Protein AF-A0A0F8YA21-F1 (afdb_monomer_lite)

Structure (mmCIF, N/CA/C/O backbone):
data_AF-A0A0F8YA21-F1
#
_entry.id   AF-A0A0F8YA21-F1
#
loop_
_atom_site.group_PDB
_atom_site.id
_atom_site.type_symbol
_atom_site.label_atom_id
_atom_site.label_alt_id
_atom_site.label_comp_id
_atom_site.label_asym_id
_atom_site.label_entity_id
_atom_site.label_seq_id
_atom_site.pdbx_PDB_ins_code
_atom_site.Cartn_x
_atom_site.Cartn_y
_atom_site.Cartn_z
_atom_site.occupancy
_atom_site.B_iso_or_equiv
_atom_site.auth_seq_id
_atom_site.auth_comp_id
_atom_site.auth_asym_id
_atom_site.auth_atom_id
_atom_site.pdbx_PDB_model_num
ATOM 1 N N . MET A 1 1 ? -14.883 -6.934 58.563 1.00 47.31 1 MET A N 1
ATOM 2 C CA . MET A 1 1 ? -14.412 -6.330 57.293 1.00 47.31 1 MET A CA 1
ATOM 3 C C . MET A 1 1 ? -13.406 -7.282 56.648 1.00 47.31 1 MET A C 1
ATOM 5 O O . MET A 1 1 ? -12.327 -7.488 57.183 1.00 47.31 1 MET A O 1
ATOM 9 N N . ASN A 1 2 ? -13.820 -7.978 55.582 1.00 52.94 2 ASN A N 1
ATOM 10 C CA . ASN A 1 2 ? -13.190 -9.218 55.103 1.00 52.94 2 ASN A CA 1
ATOM 11 C C . ASN A 1 2 ? -11.929 -8.979 54.254 1.00 52.94 2 ASN A C 1
ATOM 13 O O . ASN A 1 2 ? -12.014 -8.897 53.029 1.00 52.94 2 ASN A O 1
ATOM 17 N N . SER A 1 3 ? -10.761 -8.985 54.904 1.00 58.91 3 SER A N 1
ATOM 18 C CA . SER A 1 3 ? -9.426 -8.995 54.271 1.00 58.91 3 SER A CA 1
ATOM 19 C C . SER A 1 3 ? -9.281 -10.080 53.181 1.00 58.91 3 SER A C 1
ATOM 21 O O . SER A 1 3 ? -8.665 -9.862 52.138 1.00 58.91 3 SER A O 1
ATOM 23 N N . SER A 1 4 ? -9.976 -11.213 53.343 1.00 69.31 4 SER A N 1
ATOM 24 C CA . SER A 1 4 ? -10.002 -12.317 52.370 1.00 69.31 4 SER A CA 1
ATOM 25 C C . SER A 1 4 ? -10.619 -11.944 51.009 1.00 69.31 4 SER A C 1
ATOM 27 O O . SER A 1 4 ? -10.079 -12.322 49.970 1.00 69.31 4 SER A O 1
ATOM 29 N N . LYS A 1 5 ? -11.689 -11.128 50.974 1.00 69.00 5 LYS A N 1
ATOM 30 C CA . LYS A 1 5 ? -12.313 -10.695 49.704 1.00 69.00 5 LYS A CA 1
ATOM 31 C C . LYS A 1 5 ? -11.398 -9.759 48.913 1.00 69.00 5 LYS A C 1
ATOM 33 O O . LYS A 1 5 ? -11.358 -9.828 47.688 1.00 69.00 5 LYS A O 1
ATOM 38 N N . LEU A 1 6 ? -10.639 -8.918 49.613 1.00 64.50 6 LEU A N 1
ATOM 39 C CA . LEU A 1 6 ? -9.715 -7.957 49.011 1.00 64.50 6 LEU A CA 1
ATOM 40 C C . LEU A 1 6 ? -8.462 -8.665 48.473 1.00 64.50 6 LEU A C 1
ATOM 42 O O . LEU A 1 6 ? -8.036 -8.406 47.349 1.00 64.50 6 LEU A O 1
ATOM 46 N N . ALA A 1 7 ? -7.950 -9.657 49.210 1.00 76.44 7 ALA A N 1
ATOM 47 C CA . ALA A 1 7 ? -6.874 -10.531 48.746 1.00 76.44 7 ALA A CA 1
ATOM 48 C C . ALA A 1 7 ? -7.285 -11.368 47.519 1.00 76.44 7 ALA A C 1
ATOM 50 O O . ALA A 1 7 ? -6.512 -11.490 46.567 1.00 76.44 7 ALA A O 1
ATOM 51 N N . GLN A 1 8 ? -8.515 -11.895 47.498 1.00 74.38 8 GLN A N 1
ATOM 52 C CA . GLN A 1 8 ? -9.064 -12.599 46.334 1.00 74.38 8 GLN A CA 1
ATOM 53 C C . GLN A 1 8 ? -9.258 -11.664 45.135 1.00 74.38 8 GLN A C 1
ATOM 55 O O . GLN A 1 8 ? -8.913 -12.036 44.017 1.00 74.38 8 GLN A O 1
ATOM 60 N N . HIS A 1 9 ? -9.722 -10.433 45.356 1.00 68.75 9 HIS A N 1
ATOM 61 C CA . HIS A 1 9 ? -9.864 -9.439 44.296 1.00 68.75 9 HIS A CA 1
ATOM 62 C C . HIS A 1 9 ? -8.508 -9.052 43.684 1.00 68.75 9 HIS A C 1
ATOM 64 O O . HIS A 1 9 ? -8.370 -9.050 42.465 1.00 68.75 9 HIS A O 1
ATOM 70 N N . ILE A 1 10 ? -7.470 -8.837 44.502 1.00 78.44 10 ILE A N 1
ATOM 71 C CA . ILE A 1 10 ? -6.104 -8.560 44.021 1.00 78.44 10 ILE A CA 1
ATOM 72 C C . ILE A 1 10 ? -5.516 -9.773 43.286 1.00 78.44 10 ILE A C 1
ATOM 74 O O . ILE A 1 10 ? -4.848 -9.612 42.263 1.00 78.44 10 ILE A O 1
ATOM 78 N N . LYS A 1 11 ? -5.776 -10.997 43.764 1.00 77.56 11 LYS A N 1
ATOM 79 C CA . LYS A 1 11 ? -5.353 -12.232 43.085 1.00 77.56 11 LYS A CA 1
ATOM 80 C C . LYS A 1 11 ? -6.038 -12.380 41.723 1.00 77.56 11 LYS A C 1
ATOM 82 O O . LYS A 1 11 ? -5.363 -12.718 40.755 1.00 77.56 11 LYS A O 1
ATOM 87 N N . ASN A 1 12 ? -7.326 -12.049 41.635 1.00 74.06 12 ASN A N 1
ATOM 88 C CA . ASN A 1 12 ? -8.085 -12.061 40.386 1.00 74.06 12 ASN A CA 1
ATOM 89 C C . ASN A 1 12 ? -7.607 -10.962 39.428 1.00 74.06 12 ASN A C 1
ATOM 91 O O . ASN A 1 12 ? -7.368 -11.254 38.265 1.00 74.06 12 ASN A O 1
ATOM 95 N N . LEU A 1 13 ? -7.347 -9.742 39.910 1.00 66.75 13 LEU A N 1
ATOM 96 C CA . LEU A 1 13 ? -6.773 -8.660 39.100 1.00 66.75 13 LEU A CA 1
ATOM 97 C C . LEU A 1 13 ? -5.387 -9.025 38.546 1.00 66.75 13 LEU A C 1
ATOM 99 O O . LEU A 1 13 ? -5.095 -8.732 37.390 1.00 66.75 13 LEU A O 1
ATOM 103 N N . ARG A 1 14 ? -4.550 -9.711 39.338 1.00 64.00 14 ARG A N 1
ATOM 104 C CA . ARG A 1 14 ? -3.229 -10.207 38.909 1.00 64.00 14 ARG A CA 1
ATOM 105 C C . ARG A 1 14 ? -3.307 -11.406 37.960 1.00 64.00 14 ARG A C 1
ATOM 107 O O . ARG A 1 14 ? -2.421 -11.565 37.126 1.00 64.00 14 ARG A O 1
ATOM 114 N N . ALA A 1 15 ? -4.330 -12.251 38.075 1.00 57.56 15 ALA A N 1
ATOM 115 C CA . ALA A 1 15 ? -4.580 -13.345 37.137 1.00 57.56 15 ALA A CA 1
ATOM 116 C C . ALA A 1 15 ? -5.105 -12.815 35.793 1.00 57.56 15 ALA A C 1
ATOM 118 O O . ALA A 1 15 ? -4.599 -13.203 34.740 1.00 57.56 15 ALA A O 1
ATOM 119 N N . THR A 1 16 ? -6.035 -11.858 35.821 1.00 54.50 16 THR A N 1
ATOM 120 C CA . THR A 1 16 ? -6.542 -11.172 34.626 1.00 54.50 16 THR A CA 1
ATOM 121 C C . THR A 1 16 ? -5.433 -10.400 33.912 1.00 54.50 16 THR A C 1
ATOM 123 O O . THR A 1 16 ? -5.321 -10.508 32.696 1.00 54.50 16 THR A O 1
ATOM 126 N N . SER A 1 17 ? -4.547 -9.703 34.637 1.00 53.94 17 SER A N 1
ATOM 127 C 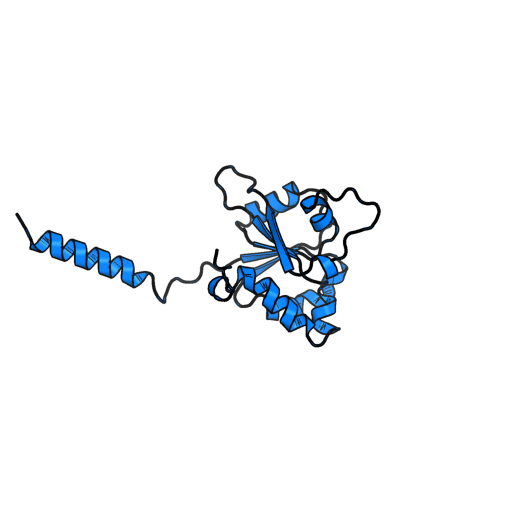CA . SER A 1 17 ? -3.430 -8.972 34.017 1.00 53.94 17 SER A CA 1
ATOM 128 C C . SER A 1 17 ? -2.280 -9.866 33.534 1.00 53.94 17 SER A C 1
ATOM 130 O O . SER A 1 17 ? -1.570 -9.487 32.605 1.00 53.94 17 SER A O 1
ATOM 132 N N . ARG A 1 18 ? -2.105 -11.073 34.097 1.00 45.06 18 ARG A N 1
ATOM 133 C CA . ARG A 1 18 ? -1.116 -12.062 33.615 1.00 45.06 18 ARG A CA 1
ATOM 134 C C . ARG A 1 18 ? -1.591 -12.878 32.412 1.00 45.06 18 ARG A C 1
ATOM 136 O O . ARG A 1 18 ? -0.753 -13.322 31.628 1.00 45.06 18 ARG A O 1
ATOM 143 N N . THR A 1 19 ? -2.901 -13.032 32.225 1.00 40.91 19 THR A N 1
ATOM 144 C CA . THR A 1 19 ? -3.470 -13.761 31.073 1.00 40.91 19 THR A CA 1
ATOM 145 C C . THR A 1 19 ? -3.350 -12.967 29.762 1.00 40.91 19 THR A C 1
ATOM 147 O O . THR A 1 19 ? -3.416 -13.543 28.680 1.00 40.91 19 THR A O 1
ATOM 150 N N . THR A 1 20 ? -3.040 -11.668 29.822 1.00 45.41 20 THR A N 1
ATOM 151 C CA . THR A 1 20 ? -2.762 -10.816 28.645 1.00 45.41 20 THR A CA 1
ATOM 152 C C . THR A 1 20 ? -1.355 -11.020 28.061 1.00 45.41 20 THR A C 1
ATOM 154 O O . THR A 1 20 ? -0.869 -10.206 27.281 1.00 45.41 20 THR A O 1
ATOM 157 N N . SER A 1 21 ? -0.660 -12.102 28.419 1.00 48.84 21 SER A N 1
ATOM 158 C CA . SER A 1 21 ? 0.652 -12.427 27.863 1.00 48.84 21 SER A CA 1
ATOM 159 C C . SER A 1 21 ? 0.681 -13.871 27.356 1.00 48.84 21 SER A C 1
ATOM 161 O O . SER A 1 21 ? 0.383 -14.803 28.093 1.00 48.84 21 SER A O 1
ATOM 163 N N . ARG A 1 22 ? 1.061 -14.024 26.077 1.00 40.28 22 ARG A N 1
ATOM 164 C CA . ARG A 1 22 ? 1.392 -15.264 25.331 1.00 40.28 22 ARG A CA 1
ATOM 165 C C . ARG A 1 22 ? 0.321 -16.053 24.569 1.00 40.28 22 ARG A C 1
ATOM 167 O O . ARG A 1 22 ? 0.707 -17.005 23.900 1.00 40.28 22 ARG A O 1
ATOM 174 N N . GLY A 1 23 ? -0.949 -15.657 24.539 1.00 36.66 23 GLY A N 1
ATOM 175 C CA . GLY A 1 23 ? -1.961 -16.498 23.873 1.00 36.66 23 GLY A CA 1
ATOM 176 C C . GLY A 1 23 ? -3.152 -15.791 23.250 1.00 36.66 23 GLY A C 1
ATOM 177 O O . GLY A 1 23 ? -4.158 -16.444 22.995 1.00 36.66 23 GLY A O 1
ATOM 178 N N . GLN A 1 24 ? -3.085 -14.484 22.997 1.00 43.69 24 GLN A N 1
ATOM 179 C CA . GLN A 1 24 ? -4.125 -13.849 22.196 1.00 43.69 24 GLN A CA 1
ATOM 180 C C . GLN A 1 24 ? -3.943 -14.368 20.770 1.00 43.69 24 GLN A C 1
ATOM 182 O O . GLN A 1 24 ? -2.973 -14.000 20.106 1.00 43.69 24 GLN A O 1
ATOM 187 N N . LEU A 1 25 ? -4.818 -15.290 20.344 1.00 42.75 25 LEU A N 1
ATOM 188 C CA . LEU A 1 25 ? -5.089 -15.584 18.937 1.00 42.75 25 LEU A CA 1
ATOM 189 C C . LEU A 1 25 ? -5.041 -14.240 18.219 1.00 42.75 25 LEU A C 1
ATOM 191 O O . LEU A 1 25 ? -5.940 -13.422 18.419 1.00 42.75 25 LEU A O 1
ATOM 195 N N . ARG A 1 26 ? -3.929 -13.955 17.524 1.00 47.25 26 ARG A N 1
ATOM 196 C CA . ARG A 1 26 ? -3.732 -12.666 16.866 1.00 47.25 26 ARG A CA 1
ATOM 197 C C . ARG A 1 26 ? -4.946 -12.518 15.971 1.00 47.25 26 ARG A C 1
ATOM 199 O O . ARG A 1 26 ? -5.095 -13.328 15.057 1.00 47.25 26 ARG A O 1
ATOM 206 N N . ALA A 1 27 ? -5.838 -11.573 16.283 1.00 52.09 27 ALA A N 1
ATOM 207 C CA . ALA A 1 27 ? -6.895 -11.187 15.362 1.00 52.09 27 ALA A CA 1
ATOM 208 C C . ALA A 1 27 ? -6.191 -11.044 14.022 1.00 52.09 27 ALA A C 1
ATOM 210 O O . ALA A 1 27 ? -5.202 -10.319 13.984 1.00 52.09 27 ALA A O 1
ATOM 211 N N . VAL A 1 28 ? -6.561 -11.860 13.029 1.00 56.81 28 VAL A N 1
ATOM 212 C CA . VAL A 1 28 ? -5.776 -12.029 11.802 1.00 56.81 28 VAL A CA 1
ATOM 213 C C . VAL A 1 28 ? -5.512 -10.643 11.241 1.00 56.81 28 VAL A C 1
ATOM 215 O O . VAL A 1 28 ? -6.414 -10.003 10.694 1.00 56.81 28 VAL A O 1
ATOM 218 N N . GLU A 1 29 ? -4.301 -10.141 11.484 1.00 80.69 29 GLU A N 1
ATOM 219 C CA . GLU A 1 29 ? -4.045 -8.729 11.289 1.00 80.69 29 GLU A CA 1
ATOM 220 C C . GLU A 1 29 ? -4.051 -8.521 9.785 1.00 80.69 29 GLU A C 1
ATOM 222 O O . GLU A 1 29 ? -3.278 -9.124 9.040 1.00 80.69 29 GLU A O 1
ATOM 227 N N . SER A 1 30 ? -5.044 -7.775 9.326 1.00 90.38 30 SER A N 1
ATOM 228 C CA . SER A 1 30 ? -5.316 -7.622 7.909 1.00 90.38 30 SER A CA 1
ATOM 229 C C . SER A 1 30 ? -4.715 -6.306 7.449 1.00 90.38 30 SER A C 1
ATOM 231 O O . SER A 1 30 ? -4.846 -5.286 8.124 1.00 90.38 30 SER A O 1
ATOM 233 N N . LEU A 1 31 ? -4.044 -6.330 6.303 1.00 93.12 31 LEU A N 1
ATOM 234 C CA . LEU A 1 31 ? -3.519 -5.137 5.650 1.00 93.12 31 LEU A CA 1
ATOM 235 C C . LEU A 1 31 ? -4.063 -5.044 4.232 1.00 93.12 31 LEU A C 1
ATOM 237 O O . LEU A 1 31 ? -4.372 -6.050 3.592 1.00 93.12 31 LEU A O 1
ATOM 241 N N . LEU A 1 32 ? -4.173 -3.823 3.732 1.00 94.94 32 LEU A N 1
ATOM 242 C CA . LEU A 1 32 ? -4.505 -3.551 2.345 1.00 94.94 32 LEU A CA 1
ATOM 243 C C . LEU A 1 32 ? -3.214 -3.196 1.614 1.00 94.94 32 LEU A C 1
ATOM 245 O O . LEU A 1 32 ? -2.503 -2.286 2.020 1.00 94.94 32 LEU A O 1
ATOM 249 N N . PHE A 1 33 ? -2.911 -3.904 0.535 1.00 96.19 33 PHE A N 1
ATOM 250 C CA . PHE A 1 33 ? -1.928 -3.466 -0.440 1.00 96.19 33 PHE A CA 1
ATOM 251 C C . PHE A 1 33 ? -2.656 -2.792 -1.598 1.00 96.19 33 PHE A C 1
ATOM 253 O O . PHE A 1 33 ? -3.496 -3.416 -2.257 1.00 96.19 33 PHE A O 1
ATOM 260 N N . TRP A 1 34 ? -2.327 -1.526 -1.840 1.00 95.94 34 TRP A N 1
ATOM 261 C CA . TRP A 1 34 ? -2.841 -0.771 -2.969 1.00 95.94 34 TRP A CA 1
ATOM 262 C C . TRP A 1 34 ? -1.734 -0.462 -3.966 1.00 95.94 34 TRP A C 1
ATOM 264 O O . TRP A 1 34 ? -0.911 0.432 -3.768 1.00 95.94 34 TRP A O 1
ATOM 274 N N . GLY A 1 35 ? -1.741 -1.216 -5.057 1.00 94.31 35 GLY A N 1
ATOM 275 C CA . GLY A 1 35 ? -0.745 -1.115 -6.106 1.00 94.31 35 GLY A CA 1
ATOM 276 C C . GLY A 1 35 ? -1.283 -0.553 -7.410 1.00 94.31 35 GLY A C 1
ATOM 277 O O . GLY A 1 35 ? -2.421 -0.094 -7.518 1.00 94.31 35 GLY A O 1
ATOM 278 N N . THR A 1 36 ? -0.427 -0.625 -8.417 1.00 93.25 36 THR A N 1
ATOM 279 C CA . THR A 1 36 ? -0.742 -0.333 -9.813 1.00 93.25 36 THR A CA 1
ATOM 280 C C . THR A 1 36 ? -0.844 -1.631 -10.614 1.00 93.25 36 THR A C 1
ATOM 282 O O . THR A 1 36 ? -0.442 -2.699 -10.152 1.00 93.25 36 THR A O 1
ATOM 285 N N . ALA A 1 37 ? -1.328 -1.563 -11.856 1.00 92.69 37 ALA A N 1
ATOM 286 C CA . ALA A 1 37 ? -1.362 -2.731 -12.739 1.00 92.69 37 ALA A CA 1
ATOM 287 C C . ALA A 1 37 ? 0.030 -3.367 -12.959 1.00 92.69 37 ALA A C 1
ATOM 289 O O . ALA A 1 37 ? 0.122 -4.582 -13.133 1.00 92.69 37 ALA A O 1
ATOM 290 N N . ALA A 1 38 ? 1.106 -2.574 -12.886 1.00 91.81 38 ALA A N 1
ATOM 291 C CA . ALA A 1 38 ? 2.483 -3.052 -13.024 1.00 91.81 38 ALA A CA 1
ATOM 292 C C . ALA A 1 38 ? 2.913 -3.990 -11.881 1.00 91.81 38 ALA A C 1
ATOM 294 O O . ALA A 1 38 ? 3.775 -4.845 -12.068 1.00 91.81 38 ALA A O 1
ATOM 295 N N . ASP A 1 39 ? 2.280 -3.884 -10.710 1.00 93.00 39 ASP A N 1
ATOM 296 C CA . ASP A 1 39 ? 2.614 -4.694 -9.538 1.00 93.00 39 ASP A CA 1
ATOM 297 C C . ASP A 1 39 ? 2.054 -6.125 -9.625 1.00 93.00 39 ASP A C 1
ATOM 299 O O . ASP A 1 39 ? 2.489 -6.999 -8.875 1.00 93.00 39 ASP A O 1
ATOM 303 N N . LYS A 1 40 ? 1.130 -6.396 -10.562 1.00 93.06 40 LYS A N 1
ATOM 304 C CA . LYS A 1 40 ? 0.385 -7.663 -10.675 1.00 93.06 40 LYS A CA 1
ATOM 305 C C . LYS A 1 40 ? 1.289 -8.898 -10.710 1.00 93.06 40 LYS A C 1
ATOM 307 O O . LYS A 1 40 ? 1.025 -9.864 -9.999 1.00 93.06 40 LYS A O 1
ATOM 312 N N . ASN A 1 41 ? 2.364 -8.852 -11.495 1.00 94.19 41 ASN A N 1
ATOM 313 C CA . ASN A 1 41 ? 3.284 -9.983 -11.666 1.00 94.19 41 ASN A CA 1
ATOM 314 C C . ASN A 1 41 ? 4.178 -10.220 -10.437 1.00 94.19 41 ASN A C 1
ATOM 316 O O . ASN A 1 41 ? 4.745 -11.298 -10.283 1.00 94.19 41 ASN A O 1
ATOM 320 N N . TYR A 1 42 ? 4.288 -9.233 -9.545 1.00 94.81 42 TYR A N 1
ATOM 321 C CA . TYR A 1 42 ? 5.199 -9.260 -8.401 1.00 94.81 42 TYR A CA 1
ATOM 322 C C . TYR A 1 42 ? 4.486 -9.486 -7.057 1.00 94.81 42 TYR A C 1
ATOM 324 O O . TYR A 1 42 ? 5.135 -9.657 -6.023 1.00 94.81 42 TYR A O 1
ATOM 332 N N . LEU A 1 43 ? 3.151 -9.550 -7.059 1.00 92.88 43 LEU A N 1
ATOM 333 C CA . LEU A 1 43 ? 2.330 -9.828 -5.877 1.00 92.88 43 LEU A CA 1
ATOM 334 C C . LEU A 1 43 ? 2.733 -11.093 -5.094 1.00 92.88 43 LEU A C 1
ATOM 336 O O . LEU A 1 43 ? 2.717 -11.034 -3.862 1.00 92.88 43 LEU A O 1
ATOM 340 N N . PRO A 1 44 ? 3.135 -12.219 -5.726 1.00 92.75 44 PRO A N 1
ATOM 341 C CA . PRO A 1 44 ? 3.557 -13.405 -4.977 1.00 92.75 44 PRO A CA 1
ATOM 342 C C . PRO A 1 44 ? 4.753 -13.145 -4.048 1.00 92.75 44 PRO A C 1
ATOM 344 O O . PRO A 1 44 ? 4.825 -13.714 -2.958 1.00 92.75 44 PRO A O 1
ATOM 347 N N . TYR A 1 45 ? 5.660 -12.241 -4.432 1.00 92.12 45 TYR A N 1
ATOM 348 C CA . TYR A 1 45 ? 6.854 -11.903 -3.650 1.00 92.12 45 TYR A CA 1
ATOM 349 C C . TYR A 1 45 ? 6.535 -11.020 -2.437 1.00 92.12 45 TYR A C 1
ATOM 351 O O . TYR A 1 45 ? 7.248 -11.068 -1.431 1.00 92.12 45 TYR A O 1
ATOM 359 N N . LEU A 1 46 ? 5.427 -10.270 -2.483 1.00 91.81 46 LEU A N 1
ATOM 360 C CA . LEU A 1 46 ? 4.969 -9.442 -1.367 1.00 91.81 46 LEU A CA 1
ATOM 361 C C . LEU A 1 46 ? 4.622 -10.289 -0.135 1.00 91.81 46 LEU A C 1
ATOM 363 O O . LEU A 1 46 ? 4.870 -9.853 0.990 1.00 91.81 46 LEU A O 1
ATOM 367 N N . LYS A 1 47 ? 4.123 -11.521 -0.327 1.00 89.19 47 LYS A N 1
ATOM 368 C CA . LYS A 1 47 ? 3.772 -12.443 0.770 1.00 89.19 47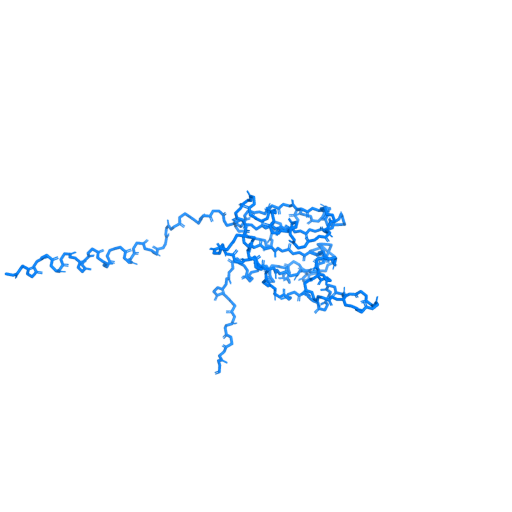 LYS A CA 1
ATOM 369 C C . LYS A 1 47 ? 4.941 -12.665 1.733 1.00 89.19 47 LYS A C 1
ATOM 371 O O . LYS A 1 47 ? 4.748 -12.727 2.941 1.00 89.19 47 LYS A O 1
ATOM 376 N N . GLY A 1 48 ? 6.163 -12.726 1.205 1.00 87.94 48 GLY A N 1
ATOM 377 C CA . GLY A 1 48 ? 7.373 -12.898 2.005 1.00 87.94 48 GLY A CA 1
ATOM 378 C C . GLY A 1 48 ? 7.770 -11.679 2.844 1.00 87.94 48 GLY A C 1
ATOM 379 O O . GLY A 1 48 ? 8.656 -11.819 3.680 1.00 87.94 48 GLY A O 1
ATOM 380 N N . CYS A 1 49 ? 7.156 -10.514 2.615 1.00 90.56 49 CYS A N 1
ATOM 381 C CA . CYS A 1 49 ? 7.475 -9.253 3.293 1.00 90.56 49 CYS A CA 1
ATOM 382 C C . CYS A 1 49 ? 6.449 -8.881 4.378 1.00 90.56 49 CYS A C 1
ATOM 384 O O . CYS A 1 49 ? 6.779 -8.154 5.307 1.00 90.56 49 CYS A O 1
ATOM 386 N N . VAL A 1 50 ? 5.211 -9.372 4.265 1.00 88.94 50 VAL A N 1
ATOM 387 C CA . VAL A 1 50 ? 4.080 -9.033 5.156 1.00 88.94 50 VAL A CA 1
ATOM 388 C C . VAL A 1 50 ? 3.961 -9.941 6.389 1.00 88.94 50 VAL A C 1
ATOM 390 O O . VAL A 1 50 ? 3.129 -9.708 7.264 1.00 88.94 50 VAL A O 1
ATOM 393 N N . GLY A 1 51 ? 4.791 -10.982 6.491 1.00 84.69 51 GLY A N 1
ATOM 394 C CA . GLY A 1 51 ? 4.812 -11.882 7.645 1.00 84.69 51 GLY A CA 1
ATOM 395 C C . GLY A 1 51 ? 3.504 -12.664 7.814 1.00 84.69 51 GLY A C 1
ATOM 396 O O . GLY A 1 51 ? 3.058 -13.340 6.892 1.00 84.69 51 GLY A O 1
ATOM 397 N N . SER A 1 52 ? 2.906 -12.591 9.008 1.00 85.62 52 SER A N 1
ATOM 398 C CA . SER A 1 52 ? 1.664 -13.301 9.361 1.00 85.62 52 SER A CA 1
ATOM 399 C C . SER A 1 52 ? 0.378 -12.543 9.007 1.00 85.62 52 SER A C 1
ATOM 401 O O . SER A 1 52 ? -0.704 -12.987 9.385 1.00 85.62 52 SER A O 1
ATOM 403 N N . TYR A 1 53 ? 0.482 -11.383 8.354 1.00 89.38 53 TYR A N 1
ATOM 404 C CA . TYR A 1 53 ? -0.671 -10.542 8.044 1.00 89.38 53 TYR A CA 1
ATOM 405 C C . TYR A 1 53 ? -1.430 -11.064 6.823 1.00 89.38 53 TYR A C 1
ATOM 407 O O . TYR A 1 53 ? -0.831 -11.520 5.846 1.00 89.38 53 TYR A O 1
ATOM 415 N N . THR A 1 54 ? -2.758 -10.950 6.850 1.00 90.38 54 THR A N 1
ATOM 416 C CA . THR A 1 54 ? -3.583 -11.230 5.668 1.00 90.38 54 THR A CA 1
ATOM 417 C C . THR A 1 54 ? -3.608 -10.011 4.759 1.00 90.38 54 THR A C 1
ATOM 419 O O . THR A 1 54 ? -4.099 -8.948 5.132 1.00 90.38 54 THR A O 1
ATOM 422 N N . THR A 1 55 ? -3.090 -10.169 3.544 1.00 92.44 55 THR A N 1
ATOM 423 C CA . THR A 1 55 ? -3.019 -9.088 2.557 1.00 92.44 55 THR A CA 1
ATOM 424 C C . THR A 1 55 ? -4.246 -9.089 1.655 1.00 92.44 55 THR A C 1
ATOM 426 O O . THR A 1 55 ? -4.468 -10.014 0.874 1.00 92.44 55 THR A O 1
ATOM 429 N N . HIS A 1 56 ? -5.017 -8.009 1.705 1.00 93.94 56 HIS A N 1
ATOM 430 C CA . HIS A 1 56 ? -6.028 -7.690 0.708 1.00 93.94 56 HIS A CA 1
ATOM 431 C C . HIS A 1 56 ? -5.408 -6.878 -0.421 1.00 93.94 56 HIS A C 1
ATOM 433 O O . HIS A 1 56 ? -4.576 -6.012 -0.178 1.00 93.94 56 HIS A O 1
ATOM 439 N N . LEU A 1 57 ? -5.820 -7.146 -1.656 1.00 94.38 57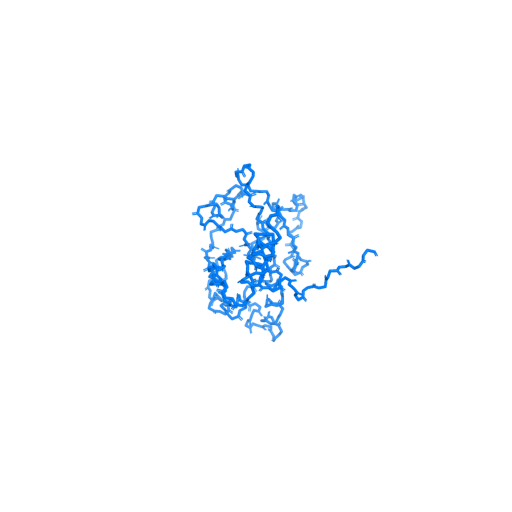 LEU A N 1
ATOM 440 C CA . LEU A 1 57 ? -5.228 -6.540 -2.843 1.00 94.38 57 LEU A CA 1
ATOM 441 C C . LEU A 1 57 ? -6.205 -5.571 -3.508 1.00 94.38 57 LEU A C 1
ATOM 443 O O . LEU A 1 57 ? -7.389 -5.877 -3.675 1.00 94.38 57 LEU A O 1
ATOM 447 N N . ALA A 1 58 ? -5.689 -4.417 -3.911 1.00 94.44 58 ALA A N 1
ATOM 448 C CA . ALA A 1 58 ? -6.365 -3.442 -4.750 1.00 94.44 58 ALA A CA 1
ATOM 449 C C . ALA A 1 58 ? -5.376 -2.936 -5.805 1.00 94.44 58 ALA A C 1
ATOM 451 O O . ALA A 1 58 ? -4.319 -2.422 -5.455 1.00 94.44 58 ALA A O 1
ATOM 452 N N . LEU A 1 59 ? -5.705 -3.096 -7.087 1.00 93.75 59 LEU A N 1
ATOM 453 C CA . LEU A 1 59 ? -4.872 -2.619 -8.206 1.00 93.75 59 LEU A CA 1
ATOM 454 C C . LEU A 1 59 ? -5.580 -1.544 -9.044 1.00 93.75 59 LEU A C 1
ATOM 456 O O . LEU A 1 59 ? -5.094 -1.149 -10.102 1.00 93.75 59 LEU A O 1
ATOM 460 N N . ASP A 1 60 ? -6.746 -1.096 -8.584 1.00 91.81 60 ASP A N 1
ATOM 461 C CA . ASP A 1 60 ? -7.566 -0.111 -9.279 1.00 91.81 60 ASP A CA 1
ATOM 462 C C . ASP A 1 60 ? -6.945 1.284 -9.142 1.00 91.81 60 ASP A C 1
ATOM 464 O O . ASP A 1 60 ? -6.374 1.624 -8.102 1.00 91.81 60 ASP A O 1
ATOM 468 N N . THR A 1 61 ? -7.095 2.134 -10.156 1.00 89.62 61 THR A N 1
ATOM 469 C CA . THR A 1 61 ? -6.640 3.525 -10.063 1.00 89.62 61 THR A CA 1
ATOM 470 C C . THR A 1 61 ? -7.431 4.273 -8.992 1.00 89.62 61 THR A C 1
ATOM 472 O O . THR A 1 61 ? -8.664 4.289 -9.010 1.00 89.62 6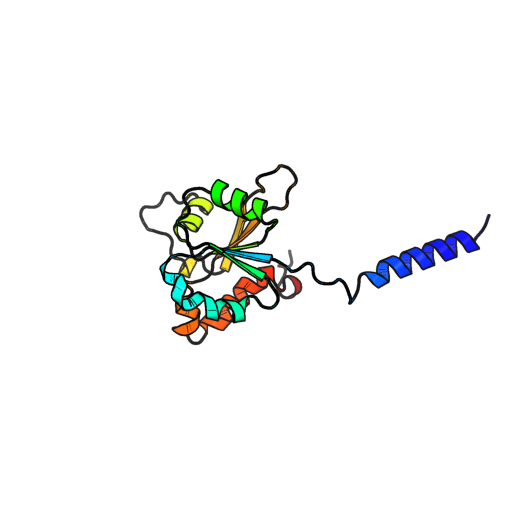1 THR A O 1
ATOM 475 N N . ILE A 1 62 ? -6.715 4.914 -8.067 1.00 92.44 62 ILE A N 1
ATOM 476 C CA . ILE A 1 62 ? -7.330 5.714 -7.008 1.00 92.44 62 ILE A CA 1
ATOM 477 C C . ILE A 1 62 ? -7.683 7.083 -7.566 1.00 92.44 62 ILE A C 1
ATOM 479 O O . ILE A 1 62 ? -6.831 7.751 -8.152 1.00 92.44 62 ILE A O 1
ATOM 483 N N . LYS A 1 63 ? -8.930 7.497 -7.344 1.00 92.50 63 LYS A N 1
ATOM 484 C CA . LYS A 1 63 ? -9.410 8.832 -7.716 1.00 92.50 63 LYS A CA 1
ATOM 485 C C . LYS A 1 63 ? -9.562 9.762 -6.518 1.00 92.50 63 LYS A C 1
ATOM 487 O O . LYS A 1 63 ? -9.401 10.963 -6.672 1.00 92.50 63 LYS A O 1
ATOM 492 N N . THR A 1 64 ? -9.897 9.218 -5.347 1.00 93.81 64 THR A N 1
ATOM 493 C CA . THR A 1 64 ? -10.181 10.007 -4.143 1.00 93.81 64 THR A CA 1
ATOM 494 C C . THR A 1 64 ? -9.715 9.299 -2.873 1.00 93.81 64 THR A C 1
ATOM 496 O O . THR A 1 64 ? -9.686 8.068 -2.804 1.00 93.81 64 THR A O 1
ATOM 499 N N . ILE A 1 65 ? -9.410 10.074 -1.828 1.00 93.19 65 ILE A N 1
ATOM 500 C CA . ILE A 1 65 ? -9.110 9.548 -0.484 1.00 93.19 65 ILE A CA 1
ATOM 501 C C . ILE A 1 65 ? -10.319 8.810 0.106 1.00 93.19 65 ILE A C 1
ATOM 503 O O . ILE A 1 65 ? -10.164 7.757 0.724 1.00 93.19 65 ILE A O 1
ATOM 507 N N . THR A 1 66 ? -11.538 9.278 -0.167 1.00 93.38 66 THR A N 1
ATOM 508 C CA . THR A 1 66 ? -12.772 8.614 0.277 1.00 93.38 66 THR A CA 1
ATOM 509 C C . THR A 1 66 ? -12.887 7.183 -0.239 1.00 93.38 66 THR A C 1
ATOM 511 O O . THR A 1 66 ? -13.323 6.301 0.496 1.00 93.38 66 THR A O 1
ATOM 514 N N . GLN A 1 67 ? -12.428 6.903 -1.463 1.00 93.12 67 GLN A N 1
ATOM 515 C CA . GLN A 1 67 ? -12.394 5.540 -2.000 1.00 93.12 67 GLN A CA 1
ATOM 516 C C . GLN A 1 67 ? -11.528 4.609 -1.135 1.00 93.12 67 GLN A C 1
ATOM 518 O O . GLN A 1 67 ? -11.906 3.462 -0.881 1.00 93.12 67 GLN A O 1
ATOM 523 N N . VAL A 1 68 ? -10.385 5.110 -0.656 1.00 92.88 68 VAL A N 1
ATOM 524 C CA . VAL A 1 68 ? -9.487 4.384 0.252 1.00 92.88 68 VAL A CA 1
ATOM 525 C C . VAL A 1 68 ? -10.182 4.149 1.588 1.00 92.88 68 VAL A C 1
ATOM 527 O O . VAL A 1 68 ? -10.287 3.005 2.032 1.00 92.88 68 VAL A O 1
ATOM 530 N N . GLN A 1 69 ? -10.747 5.207 2.172 1.00 93.62 69 GLN A N 1
ATOM 531 C CA . GLN A 1 69 ? -11.473 5.141 3.438 1.00 93.62 69 GLN A CA 1
ATOM 532 C C . GLN A 1 69 ? -12.628 4.129 3.392 1.00 93.62 69 GLN A C 1
ATOM 534 O O . GLN A 1 69 ? -12.764 3.304 4.292 1.00 93.62 69 GLN A O 1
ATOM 539 N N . MET A 1 70 ? -13.427 4.130 2.322 1.00 92.56 70 MET A N 1
ATOM 540 C CA . MET A 1 70 ? -14.533 3.187 2.132 1.00 92.56 70 MET A CA 1
ATOM 541 C C . MET A 1 70 ? -14.048 1.739 2.017 1.00 92.56 70 MET A C 1
ATOM 543 O O . MET A 1 70 ? -14.663 0.836 2.589 1.00 92.56 70 MET A O 1
ATOM 547 N N . ARG A 1 71 ? -12.949 1.491 1.292 1.00 92.19 71 ARG A N 1
ATOM 548 C CA . ARG A 1 71 ? -12.412 0.134 1.101 1.00 92.19 71 ARG A CA 1
ATOM 549 C C . ARG A 1 71 ? -11.844 -0.429 2.402 1.00 92.19 71 ARG A C 1
ATOM 551 O O . ARG A 1 71 ? -12.112 -1.587 2.723 1.00 92.19 71 ARG A O 1
ATOM 558 N N . CYS A 1 72 ? -11.132 0.408 3.152 1.00 91.56 72 CYS A N 1
ATOM 559 C CA . CYS A 1 72 ? -10.639 0.105 4.490 1.00 91.56 72 CYS A CA 1
ATOM 560 C C . CYS A 1 72 ? -11.797 -0.152 5.466 1.00 91.56 72 CYS A C 1
ATOM 562 O O . CYS A 1 72 ? -11.840 -1.207 6.099 1.00 91.56 72 CYS A O 1
ATOM 564 N N . ALA A 1 73 ? -12.806 0.725 5.500 1.00 90.38 73 ALA A N 1
ATOM 565 C CA . ALA A 1 73 ? -13.974 0.587 6.372 1.00 90.38 73 ALA A CA 1
ATOM 566 C C . ALA A 1 73 ? -14.807 -0.671 6.074 1.00 90.38 73 ALA A C 1
ATOM 568 O O . ALA A 1 73 ? -15.239 -1.349 7.003 1.00 90.38 73 ALA A O 1
ATOM 569 N N . LYS A 1 74 ? -14.998 -1.031 4.795 1.00 89.88 74 LYS A N 1
ATOM 570 C CA . LYS A 1 74 ? -15.749 -2.236 4.391 1.00 89.88 74 LYS A CA 1
ATOM 571 C C . LYS A 1 74 ? -15.121 -3.531 4.918 1.00 89.88 74 LYS A C 1
ATOM 573 O O . LYS A 1 74 ? -15.836 -4.502 5.139 1.00 89.88 74 LYS A O 1
ATOM 578 N N . LYS A 1 75 ? -13.795 -3.561 5.069 1.00 87.62 75 LYS A N 1
ATOM 579 C CA . LYS A 1 75 ? -13.041 -4.740 5.522 1.00 87.62 75 LYS A CA 1
ATOM 580 C C . LYS A 1 75 ? -12.531 -4.631 6.962 1.00 87.62 75 LYS A C 1
ATOM 582 O O . LYS A 1 75 ? -11.930 -5.583 7.438 1.00 87.62 75 LYS A O 1
ATOM 587 N N . GLY A 1 76 ? -12.750 -3.500 7.636 1.00 87.69 76 GLY A N 1
ATOM 588 C CA . GLY A 1 76 ? -12.204 -3.245 8.971 1.00 87.69 76 GLY A CA 1
ATOM 589 C C . GLY A 1 76 ? -10.672 -3.177 9.002 1.00 87.69 76 GLY A C 1
ATOM 590 O O . GLY A 1 76 ? -10.064 -3.612 9.972 1.00 87.69 76 GLY A O 1
ATOM 591 N N . ILE A 1 77 ? -10.043 -2.683 7.931 1.00 91.38 77 ILE A N 1
ATOM 592 C CA . ILE A 1 77 ? -8.581 -2.585 7.810 1.00 91.38 77 ILE A CA 1
ATOM 593 C C . ILE A 1 77 ? -8.143 -1.165 8.156 1.00 91.38 77 ILE A C 1
ATOM 595 O O . ILE A 1 77 ? -8.656 -0.217 7.569 1.00 91.38 77 ILE A O 1
ATOM 599 N N . SER A 1 78 ? -7.155 -1.021 9.037 1.00 90.75 78 SER A N 1
ATOM 600 C CA . SER A 1 78 ? -6.530 0.268 9.369 1.00 90.75 78 SER A CA 1
ATOM 601 C C . SER A 1 78 ? -5.129 0.441 8.780 1.00 90.75 78 SER A C 1
ATOM 603 O O . SER A 1 78 ? -4.559 1.514 8.896 1.00 90.75 78 SER A O 1
ATOM 605 N N . ARG A 1 79 ? -4.555 -0.583 8.136 1.00 93.00 79 ARG A N 1
ATOM 606 C CA . ARG A 1 79 ? -3.167 -0.552 7.648 1.00 93.00 79 ARG A CA 1
ATOM 607 C C . ARG A 1 79 ? -3.101 -0.697 6.136 1.00 93.00 79 ARG A C 1
ATOM 609 O O . ARG A 1 79 ? -3.624 -1.663 5.574 1.00 93.00 79 ARG A O 1
ATOM 616 N N . LEU A 1 80 ? -2.443 0.255 5.485 1.00 94.94 80 LEU A N 1
ATOM 617 C CA . LEU A 1 80 ? -2.350 0.379 4.037 1.00 94.94 80 LEU A CA 1
ATOM 618 C C . LEU A 1 80 ? -0.884 0.454 3.598 1.00 94.94 80 LEU A C 1
ATOM 620 O O . LEU A 1 80 ? -0.143 1.353 3.977 1.00 94.94 80 LEU A O 1
ATOM 624 N N . VAL A 1 81 ? -0.472 -0.467 2.736 1.00 96.00 81 VAL A N 1
ATOM 625 C CA . VAL A 1 81 ? 0.805 -0.401 2.018 1.00 96.00 81 VAL A CA 1
ATOM 626 C C . VAL A 1 81 ? 0.514 0.024 0.586 1.00 96.00 81 VAL A C 1
ATOM 628 O O . VAL A 1 81 ? -0.363 -0.559 -0.050 1.00 96.00 81 VAL A O 1
ATOM 631 N N . SER A 1 82 ? 1.227 1.018 0.060 1.00 96.25 82 SER A N 1
ATOM 632 C CA . SER A 1 82 ? 0.949 1.550 -1.278 1.00 96.25 82 SER A CA 1
ATOM 633 C C . SER A 1 82 ? 2.197 1.751 -2.135 1.00 96.25 82 SER A C 1
ATOM 635 O O . SER A 1 82 ? 3.254 2.148 -1.647 1.00 96.25 82 SER A O 1
ATOM 637 N N . THR A 1 83 ? 2.040 1.513 -3.437 1.00 96.00 83 THR A N 1
ATOM 638 C CA . THR A 1 83 ? 2.974 1.906 -4.513 1.00 96.00 83 THR A CA 1
ATOM 639 C C . THR A 1 83 ? 2.325 2.911 -5.475 1.00 96.00 83 THR A C 1
ATOM 641 O O . THR A 1 83 ? 2.868 3.228 -6.530 1.00 96.00 83 THR A O 1
ATOM 644 N N . SER A 1 84 ? 1.133 3.419 -5.148 1.00 95.19 84 SER A N 1
ATOM 645 C CA . SER A 1 84 ? 0.342 4.264 -6.043 1.00 95.19 84 SER A CA 1
ATOM 646 C C . SER A 1 84 ? 0.770 5.732 -5.967 1.00 95.19 84 SER A C 1
ATOM 648 O O . SER A 1 84 ? 0.503 6.423 -4.984 1.00 95.19 84 SER A O 1
ATOM 650 N N . ILE A 1 85 ? 1.376 6.240 -7.043 1.00 94.94 85 ILE A N 1
ATOM 651 C CA . ILE A 1 85 ? 1.719 7.666 -7.187 1.00 94.94 85 ILE A CA 1
ATOM 652 C C . ILE A 1 85 ? 0.480 8.581 -7.079 1.00 94.94 85 ILE A C 1
ATOM 654 O O . ILE A 1 85 ? 0.580 9.607 -6.408 1.00 94.94 85 ILE A O 1
ATOM 658 N N . PRO A 1 86 ? -0.691 8.256 -7.673 1.00 94.75 86 PRO A N 1
ATOM 659 C CA . PRO A 1 86 ? -1.907 9.044 -7.464 1.00 94.75 86 PRO A CA 1
ATOM 660 C C . PRO A 1 86 ? -2.287 9.199 -5.988 1.00 94.75 86 PRO A C 1
ATOM 662 O O . PRO A 1 86 ? -2.632 10.299 -5.568 1.00 94.75 86 PRO A O 1
ATOM 665 N N . LEU A 1 87 ? -2.168 8.132 -5.186 1.00 95.06 87 LEU A N 1
ATOM 666 C CA . LEU A 1 87 ? -2.410 8.226 -3.744 1.00 95.06 87 LEU A CA 1
ATOM 667 C C . LEU A 1 87 ? -1.419 9.169 -3.071 1.00 95.06 87 LEU A C 1
ATOM 669 O O . LEU A 1 87 ? -1.825 10.021 -2.290 1.00 95.06 87 LEU A O 1
ATOM 673 N N . LEU A 1 88 ? -0.133 9.021 -3.394 1.00 95.19 88 LEU A N 1
ATOM 674 C CA . LEU A 1 88 ? 0.922 9.857 -2.832 1.00 95.19 88 LEU A CA 1
ATOM 675 C C . LEU A 1 88 ? 0.677 11.340 -3.128 1.00 95.19 88 LEU A C 1
ATOM 677 O O . LEU A 1 88 ? 0.795 12.166 -2.232 1.00 95.19 88 LEU A O 1
ATOM 681 N N . LYS A 1 89 ? 0.278 11.674 -4.361 1.00 95.12 89 LYS A N 1
ATOM 682 C CA . LYS A 1 89 ? -0.053 13.053 -4.746 1.00 95.12 89 LYS A CA 1
ATOM 683 C C . LYS A 1 89 ? -1.188 13.633 -3.906 1.00 95.12 89 LYS A C 1
ATOM 685 O O . LYS A 1 89 ? -1.077 14.771 -3.473 1.00 95.12 89 LYS A O 1
ATOM 690 N N . MET A 1 90 ? -2.246 12.858 -3.667 1.00 94.62 90 MET A N 1
ATOM 691 C CA . MET A 1 90 ? -3.377 13.319 -2.856 1.00 94.62 90 MET A CA 1
ATOM 692 C C . MET A 1 90 ? -3.012 13.492 -1.380 1.00 94.62 90 MET A C 1
ATOM 694 O O . MET A 1 90 ? -3.530 14.391 -0.743 1.00 94.62 90 MET A O 1
ATOM 698 N N . LEU A 1 91 ? -2.141 12.643 -0.827 1.00 94.25 91 LEU A N 1
ATOM 699 C CA . LEU A 1 91 ? -1.727 12.752 0.580 1.00 94.25 91 LEU A CA 1
ATOM 700 C C . LEU A 1 91 ? -0.740 13.892 0.836 1.00 94.25 91 LEU A C 1
ATOM 702 O O . LEU A 1 91 ? -0.608 14.341 1.968 1.00 94.25 91 LEU A O 1
ATOM 706 N N . LEU A 1 92 ? -0.027 14.323 -0.202 1.00 94.19 92 LEU A N 1
ATOM 707 C CA . LEU A 1 92 ? 0.926 15.426 -0.139 1.00 94.19 92 LEU A CA 1
ATOM 708 C C . LEU A 1 92 ? 0.324 16.776 -0.547 1.00 94.19 92 LEU A C 1
ATOM 710 O O . LEU A 1 92 ? 1.079 17.743 -0.606 1.00 94.19 92 LEU A O 1
ATOM 714 N N . ASP A 1 93 ? -0.962 16.825 -0.917 1.00 92.81 93 ASP A N 1
ATOM 715 C CA . ASP A 1 93 ? -1.582 17.977 -1.591 1.00 92.81 93 ASP A CA 1
ATOM 716 C C . ASP A 1 93 ? -0.691 18.509 -2.729 1.00 92.81 93 ASP A C 1
ATOM 718 O O . ASP A 1 93 ? -0.311 19.678 -2.811 1.00 92.81 93 ASP A O 1
ATOM 722 N N . TRP A 1 94 ? -0.258 17.582 -3.588 1.00 92.62 94 TRP A N 1
ATOM 723 C CA . TRP A 1 94 ? 0.837 17.818 -4.517 1.00 92.62 94 TRP A CA 1
ATOM 724 C C . TRP A 1 94 ? 0.447 18.734 -5.683 1.00 92.62 94 TRP A C 1
ATOM 726 O O . TRP A 1 94 ? -0.122 18.282 -6.676 1.00 92.62 94 TRP A O 1
ATOM 736 N N . ASP A 1 95 ? 0.862 19.996 -5.599 1.00 91.94 95 ASP A N 1
ATOM 737 C CA . ASP A 1 95 ? 0.592 21.036 -6.606 1.00 91.94 95 ASP A CA 1
ATOM 738 C C . ASP A 1 95 ? 1.749 21.256 -7.613 1.00 91.94 95 ASP A C 1
ATOM 740 O O . ASP A 1 95 ? 1.720 22.115 -8.492 1.00 91.94 95 ASP A O 1
ATOM 744 N N . LYS A 1 96 ? 2.834 20.474 -7.523 1.00 91.50 96 LYS A N 1
ATOM 745 C CA . LYS A 1 96 ? 4.000 20.667 -8.405 1.00 91.50 96 LYS A CA 1
ATOM 746 C C . LYS A 1 96 ? 3.815 19.954 -9.744 1.00 91.50 96 LYS A C 1
ATOM 748 O O . LYS A 1 96 ? 3.376 18.805 -9.800 1.00 91.50 96 LYS A O 1
ATOM 753 N N . ARG A 1 97 ? 4.298 20.585 -10.825 1.00 87.75 97 ARG A N 1
ATOM 754 C CA . ARG A 1 97 ? 4.336 19.988 -12.178 1.00 87.75 97 ARG A CA 1
ATOM 755 C C . ARG A 1 97 ? 5.098 18.656 -12.208 1.00 87.75 97 ARG A C 1
ATOM 757 O O . ARG A 1 97 ? 4.673 17.715 -12.874 1.00 87.75 97 ARG A O 1
ATOM 764 N N . ALA A 1 98 ? 6.231 18.578 -11.508 1.00 91.50 98 ALA A N 1
ATOM 765 C CA . ALA A 1 98 ? 7.019 17.352 -11.422 1.00 91.50 98 ALA A CA 1
ATOM 766 C C . ALA A 1 98 ? 6.276 16.303 -10.588 1.00 91.50 98 ALA A C 1
ATOM 768 O O . ALA A 1 98 ? 5.797 16.607 -9.503 1.00 91.50 98 ALA A O 1
ATOM 769 N N . THR A 1 99 ? 6.192 15.065 -11.069 1.00 91.19 99 THR A N 1
ATOM 770 C CA . THR A 1 99 ? 5.541 13.971 -10.331 1.00 91.19 99 THR A CA 1
ATOM 771 C C . THR A 1 99 ? 6.427 13.520 -9.160 1.00 91.19 99 THR A C 1
ATOM 773 O O . THR A 1 99 ? 7.634 13.374 -9.361 1.00 91.19 99 THR A O 1
ATOM 776 N N . PRO A 1 100 ? 5.877 13.285 -7.948 1.00 93.44 100 PRO A N 1
ATOM 777 C CA . PRO A 1 100 ? 6.674 12.817 -6.824 1.00 93.44 100 PRO A CA 1
ATOM 778 C C . PRO A 1 100 ? 7.204 11.411 -7.113 1.00 93.44 100 PRO A C 1
ATOM 780 O O . PRO A 1 100 ? 6.479 10.549 -7.614 1.00 93.44 100 PRO A O 1
ATOM 783 N N . SER A 1 101 ? 8.478 11.184 -6.798 1.00 92.69 101 SER A N 1
ATOM 784 C CA . SER A 1 101 ? 9.122 9.885 -6.984 1.00 92.69 101 SER A CA 1
ATOM 785 C C . SER A 1 101 ? 8.905 8.992 -5.769 1.00 92.69 101 SER A C 1
ATOM 787 O O . SER A 1 101 ? 9.189 9.398 -4.643 1.00 92.69 101 SER A O 1
ATOM 789 N N . LEU A 1 102 ? 8.483 7.747 -5.995 1.00 92.06 102 LEU A N 1
ATOM 790 C CA . LEU A 1 102 ? 8.387 6.745 -4.930 1.00 92.06 102 LEU A CA 1
ATOM 791 C C . LEU A 1 102 ? 9.735 6.470 -4.261 1.00 92.06 102 LEU A C 1
ATOM 793 O O . LEU A 1 102 ? 9.742 6.084 -3.102 1.00 92.06 102 LEU A O 1
ATOM 797 N N . ASP A 1 103 ? 10.864 6.689 -4.938 1.00 89.69 103 ASP A N 1
ATOM 798 C CA . ASP A 1 103 ? 12.179 6.511 -4.317 1.00 89.69 103 ASP A CA 1
ATOM 799 C C . ASP A 1 103 ? 12.431 7.519 -3.193 1.00 89.69 103 ASP A C 1
ATOM 801 O O . ASP A 1 103 ? 12.973 7.146 -2.157 1.00 89.69 103 ASP A O 1
ATOM 805 N N . ASN A 1 104 ? 11.973 8.763 -3.366 1.00 92.25 104 ASN A N 1
ATOM 806 C CA . ASN A 1 104 ? 12.129 9.825 -2.367 1.00 92.25 104 ASN A CA 1
ATOM 807 C C . ASN A 1 104 ? 11.159 9.658 -1.192 1.00 92.25 104 ASN A C 1
ATOM 809 O O . ASN A 1 104 ? 11.424 10.138 -0.094 1.00 92.25 104 ASN A O 1
ATOM 813 N N . TYR A 1 105 ? 10.029 8.990 -1.431 1.00 94.00 105 TYR A N 1
ATOM 814 C CA . TYR A 1 105 ? 8.971 8.787 -0.444 1.00 94.00 105 TYR A CA 1
ATOM 815 C C . TYR A 1 105 ? 8.897 7.340 0.064 1.00 94.00 105 TYR A C 1
ATOM 817 O O . TYR A 1 105 ? 7.999 7.008 0.838 1.00 94.00 105 TYR A O 1
ATOM 825 N N . ALA A 1 106 ? 9.825 6.461 -0.318 1.00 92.38 106 ALA A N 1
ATOM 826 C CA . ALA A 1 106 ? 9.855 5.092 0.179 1.00 92.38 106 ALA A CA 1
ATOM 827 C C . ALA A 1 106 ? 10.095 5.100 1.695 1.00 92.38 106 ALA A C 1
ATOM 829 O O . ALA A 1 106 ? 11.088 5.626 2.189 1.00 92.38 106 ALA A O 1
ATOM 830 N N . GLY A 1 107 ? 9.166 4.510 2.442 1.00 92.00 107 GLY A N 1
ATOM 831 C CA . GLY A 1 107 ? 9.180 4.487 3.899 1.00 92.00 107 GLY A CA 1
ATOM 832 C C . GLY A 1 107 ? 8.526 5.690 4.565 1.00 92.00 107 GLY A C 1
ATOM 833 O O . GLY A 1 107 ? 8.451 5.709 5.798 1.00 92.00 107 GLY A O 1
ATOM 834 N N . SER A 1 108 ? 8.015 6.648 3.788 1.00 93.19 108 SER A N 1
ATOM 835 C CA . SER A 1 108 ? 7.118 7.677 4.312 1.00 93.19 108 SER A CA 1
ATOM 836 C C . SER A 1 108 ? 5.899 7.036 4.976 1.00 93.19 108 SER A C 1
ATOM 838 O O . SER A 1 108 ? 5.431 5.966 4.568 1.00 93.19 108 SER A O 1
ATOM 840 N N . TYR A 1 109 ? 5.446 7.678 6.047 1.00 92.50 109 TYR A N 1
ATOM 841 C CA . TYR A 1 109 ? 4.338 7.238 6.877 1.00 92.50 109 TYR A CA 1
ATOM 842 C C . TYR A 1 109 ? 3.310 8.362 6.925 1.00 92.50 109 TYR A C 1
ATOM 844 O O . TYR A 1 109 ? 3.653 9.485 7.290 1.00 92.50 109 TYR A O 1
ATOM 852 N N . PHE A 1 110 ? 2.076 8.059 6.544 1.00 95.00 110 PHE A N 1
ATOM 853 C CA . PHE A 1 110 ? 0.964 9.001 6.559 1.00 95.00 110 PHE A CA 1
ATOM 854 C C . PHE A 1 110 ? -0.198 8.426 7.353 1.00 95.00 110 PHE A C 1
ATOM 856 O O . PHE A 1 110 ? -0.350 7.210 7.461 1.00 95.00 110 PHE A O 1
ATOM 863 N N . THR A 1 111 ? -1.056 9.316 7.831 1.00 94.44 111 THR A N 1
ATOM 864 C CA . THR A 1 111 ? -2.277 8.955 8.542 1.00 94.44 111 THR A CA 1
ATOM 865 C C . THR A 1 111 ? -3.455 9.592 7.823 1.00 94.44 111 THR A C 1
ATOM 867 O O . THR A 1 111 ? -3.471 10.800 7.596 1.00 94.44 111 THR A O 1
ATOM 870 N N . ILE A 1 112 ? -4.433 8.778 7.432 1.00 93.69 112 ILE A N 1
ATOM 871 C CA . ILE A 1 112 ? -5.691 9.235 6.840 1.00 93.69 112 ILE A CA 1
ATOM 872 C C . ILE A 1 112 ? -6.781 9.097 7.904 1.00 93.69 112 ILE A C 1
ATOM 874 O O . ILE A 1 112 ? -6.977 7.987 8.404 1.00 93.69 112 ILE A O 1
ATOM 878 N N . PRO A 1 113 ? -7.545 10.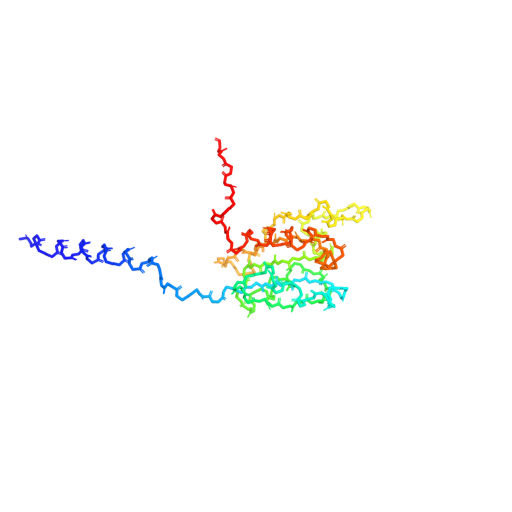158 8.201 1.00 92.12 113 PRO A N 1
ATOM 879 C CA . PRO A 1 113 ? -8.657 10.072 9.135 1.00 92.12 113 PRO A CA 1
ATOM 880 C C . PRO A 1 113 ? -9.663 8.982 8.753 1.00 92.12 113 PRO A C 1
ATOM 882 O O . PRO A 1 113 ? -9.952 8.767 7.569 1.00 92.12 113 PRO A O 1
ATOM 885 N N . ALA A 1 114 ? -10.238 8.305 9.742 1.00 87.62 114 ALA A N 1
ATOM 886 C CA . ALA A 1 114 ? -11.297 7.328 9.498 1.00 87.62 114 ALA A CA 1
ATOM 887 C C . ALA A 1 114 ? -12.551 7.964 8.856 1.00 87.62 114 ALA A C 1
ATOM 889 O O . ALA A 1 114 ? -12.907 9.107 9.138 1.00 87.62 114 ALA A O 1
ATOM 890 N N . LEU A 1 115 ? -13.291 7.195 8.039 1.00 85.81 115 LEU A N 1
ATOM 891 C CA . LEU A 1 115 ? -14.549 7.669 7.431 1.00 85.81 115 LEU A CA 1
ATOM 892 C C . LEU A 1 115 ? -15.634 7.971 8.477 1.00 85.81 115 LEU A C 1
ATOM 894 O O . LEU A 1 115 ? -16.439 8.885 8.316 1.00 85.81 115 LEU A O 1
ATOM 898 N N . LYS A 1 116 ? -15.697 7.148 9.529 1.00 82.44 116 LYS A N 1
ATOM 899 C CA . LYS A 1 116 ? -16.650 7.294 10.631 1.00 82.44 116 LYS A CA 1
ATOM 900 C C . LYS A 1 116 ? -15.958 8.017 11.779 1.00 82.44 116 LYS A C 1
ATOM 902 O O . LYS A 1 116 ? -14.873 7.606 12.186 1.00 82.44 116 LYS A O 1
ATOM 907 N N . LYS A 1 117 ? -16.610 9.041 12.336 1.00 78.44 117 LYS A N 1
ATOM 908 C CA . LYS A 1 117 ? -16.130 9.722 13.547 1.00 78.44 117 LYS A CA 1
ATOM 909 C C . LYS A 1 117 ? -15.960 8.697 14.677 1.00 78.44 117 LYS A C 1
ATOM 911 O O . LYS A 1 117 ? -16.903 7.970 14.981 1.00 78.44 117 LYS A O 1
ATOM 916 N N . GLY A 1 118 ? -14.758 8.631 15.251 1.00 77.00 118 GLY A N 1
ATOM 917 C CA . GLY A 1 118 ? -14.394 7.673 16.303 1.00 77.00 118 GLY A CA 1
ATOM 918 C C . GLY A 1 118 ? -13.875 6.313 15.813 1.00 77.00 118 GLY A C 1
ATOM 919 O O . GLY A 1 118 ? -13.640 5.433 16.636 1.00 77.00 118 GLY A O 1
ATOM 920 N N . GLY A 1 119 ? -13.707 6.112 14.500 1.00 79.81 119 GLY A N 1
ATOM 921 C CA . GLY A 1 119 ? -12.988 4.953 13.960 1.00 79.81 119 GLY A CA 1
ATOM 922 C C . GLY A 1 119 ? -11.464 5.123 14.040 1.00 79.81 119 GLY A C 1
ATOM 923 O O . GLY A 1 119 ? -10.994 6.253 14.160 1.00 79.81 119 GLY A O 1
ATOM 924 N N . PRO A 1 120 ? -10.687 4.027 13.956 1.00 85.06 120 PRO A N 1
ATOM 925 C CA . PRO A 1 120 ? -9.234 4.113 13.900 1.00 85.06 120 PRO A CA 1
ATOM 926 C C . PRO A 1 120 ? -8.791 4.726 12.573 1.00 85.06 120 PRO A C 1
ATOM 928 O O . PRO A 1 120 ? -9.303 4.353 11.510 1.00 85.06 120 PRO A O 1
ATOM 931 N N . ASP A 1 121 ? -7.827 5.636 12.642 1.00 91.69 121 ASP A N 1
ATOM 932 C CA . ASP A 1 121 ? -7.218 6.211 11.452 1.00 91.69 121 ASP A CA 1
ATOM 933 C C . ASP A 1 121 ? -6.505 5.139 10.622 1.00 91.69 121 ASP A C 1
ATOM 935 O O . ASP A 1 121 ? -6.106 4.077 11.109 1.00 91.69 121 ASP A O 1
ATOM 939 N N . ILE A 1 122 ? -6.387 5.417 9.328 1.00 93.50 122 ILE A N 1
ATOM 940 C CA . ILE A 1 122 ? -5.748 4.526 8.373 1.00 93.50 122 ILE A CA 1
ATOM 941 C C . ILE A 1 122 ? -4.290 4.940 8.251 1.00 93.50 122 ILE A C 1
ATOM 943 O O . ILE A 1 122 ? -3.965 6.012 7.741 1.00 93.50 122 ILE A O 1
ATOM 947 N N . GLU A 1 123 ? -3.416 4.053 8.686 1.00 94.31 123 GLU A N 1
ATOM 948 C CA . GLU A 1 123 ? -1.976 4.203 8.605 1.00 94.31 123 GLU A CA 1
ATOM 949 C C . GLU A 1 123 ? -1.502 3.762 7.220 1.00 94.31 123 GLU A C 1
ATOM 951 O O . GLU A 1 123 ? -1.827 2.666 6.752 1.00 94.31 123 GLU A O 1
ATOM 956 N N . VAL A 1 124 ? -0.728 4.610 6.550 1.00 95.81 124 VAL A N 1
ATOM 957 C CA . VAL A 1 124 ? -0.273 4.392 5.178 1.00 95.81 124 VAL A CA 1
ATOM 958 C C . VAL A 1 124 ? 1.244 4.414 5.123 1.00 95.81 124 VAL A C 1
ATOM 960 O O . VAL A 1 124 ? 1.869 5.394 5.516 1.00 95.81 124 VAL A O 1
ATOM 963 N N . VAL A 1 125 ? 1.838 3.360 4.570 1.00 95.81 125 VAL A N 1
ATOM 964 C CA . VAL A 1 125 ? 3.272 3.303 4.269 1.00 95.81 125 VAL A CA 1
ATOM 965 C C . VAL A 1 125 ? 3.473 3.144 2.775 1.00 95.81 125 VAL A C 1
ATOM 967 O O . VAL A 1 125 ? 2.913 2.241 2.145 1.00 95.81 125 VAL A O 1
ATOM 970 N N . PHE A 1 126 ? 4.322 3.999 2.214 1.00 96.75 126 PHE A N 1
ATOM 971 C CA . PHE A 1 126 ? 4.755 3.855 0.832 1.00 96.75 126 PHE A CA 1
ATOM 972 C C . PHE A 1 126 ? 5.983 2.965 0.730 1.00 96.75 126 PHE A C 1
ATOM 974 O O . PHE A 1 126 ? 6.938 3.087 1.501 1.00 96.75 126 PHE A O 1
ATOM 981 N N . ILE A 1 127 ? 5.972 2.086 -0.264 1.00 95.88 127 ILE A N 1
ATOM 982 C CA . ILE A 1 127 ? 7.123 1.271 -0.640 1.00 95.88 127 ILE A CA 1
ATOM 983 C C . ILE A 1 127 ? 7.474 1.518 -2.107 1.00 95.88 127 ILE A C 1
ATOM 985 O O . ILE A 1 127 ? 6.693 2.086 -2.873 1.00 95.88 127 ILE A O 1
ATOM 989 N N . LYS A 1 128 ? 8.669 1.079 -2.500 1.00 94.88 128 LYS A N 1
ATOM 990 C CA . LYS A 1 128 ? 9.069 1.063 -3.909 1.00 94.88 128 LYS A CA 1
ATOM 991 C C . LYS A 1 128 ? 8.172 0.111 -4.718 1.00 94.88 128 LYS A C 1
ATOM 993 O O . LYS A 1 128 ? 7.602 -0.810 -4.125 1.00 94.88 128 LYS A O 1
ATOM 998 N N . PRO A 1 129 ? 8.070 0.290 -6.050 1.00 94.56 129 PRO A N 1
ATOM 999 C CA . PRO A 1 129 ? 7.342 -0.634 -6.920 1.00 94.56 129 PRO A CA 1
ATOM 1000 C C . PRO A 1 129 ? 7.730 -2.092 -6.661 1.00 94.56 129 PRO A C 1
ATOM 1002 O O . PRO A 1 129 ? 8.908 -2.386 -6.433 1.00 94.56 129 PRO A O 1
ATOM 1005 N N . LEU A 1 130 ? 6.772 -3.021 -6.737 1.00 95.06 130 LE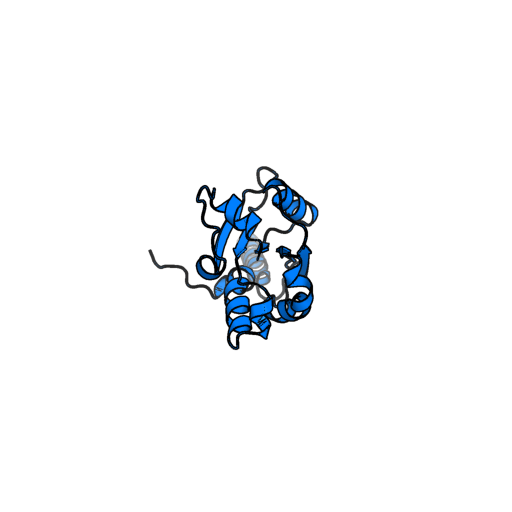U A N 1
ATOM 1006 C CA . LEU A 1 130 ? 7.029 -4.414 -6.352 1.00 95.06 130 LEU A CA 1
ATOM 1007 C C . LEU A 1 130 ? 8.067 -5.109 -7.244 1.00 95.06 130 LEU A C 1
ATOM 1009 O O . LEU A 1 130 ? 8.692 -6.071 -6.804 1.00 95.06 130 LEU A O 1
ATOM 1013 N N . ALA A 1 131 ? 8.319 -4.595 -8.450 1.00 94.75 131 ALA A N 1
ATOM 1014 C CA . ALA A 1 131 ? 9.410 -5.056 -9.308 1.00 94.75 131 ALA A CA 1
ATOM 1015 C C . ALA A 1 131 ? 10.770 -5.054 -8.584 1.00 94.75 131 ALA A C 1
ATOM 1017 O O . ALA A 1 131 ? 11.557 -5.987 -8.746 1.00 94.75 131 ALA A O 1
ATOM 1018 N N . HIS A 1 132 ? 11.012 -4.068 -7.707 1.00 93.81 132 HIS A N 1
ATOM 1019 C CA . HIS A 1 132 ? 12.254 -3.963 -6.935 1.00 93.81 132 HIS A CA 1
ATOM 1020 C C . HIS A 1 132 ? 12.476 -5.148 -5.993 1.00 93.81 132 HIS A C 1
ATOM 1022 O O . HIS A 1 132 ? 13.619 -5.416 -5.635 1.00 93.81 132 HIS A O 1
ATOM 1028 N N . LEU A 1 133 ? 11.425 -5.882 -5.604 1.00 94.00 133 LEU A N 1
ATOM 1029 C CA . LEU A 1 133 ? 11.567 -7.093 -4.788 1.00 94.00 133 LEU A CA 1
ATOM 1030 C C . LEU A 1 133 ? 12.382 -8.183 -5.490 1.00 94.00 133 LEU A C 1
ATOM 1032 O O . LEU A 1 133 ? 12.943 -9.042 -4.813 1.00 94.00 133 LEU A O 1
ATOM 1036 N N . VAL A 1 134 ? 12.410 -8.156 -6.824 1.00 93.25 134 VAL A N 1
ATOM 1037 C CA . VAL A 1 134 ? 13.071 -9.154 -7.669 1.00 93.25 134 VAL A CA 1
ATOM 1038 C C . VAL A 1 134 ? 14.304 -8.566 -8.346 1.00 93.25 134 VAL A C 1
ATOM 1040 O O . VAL A 1 134 ? 15.334 -9.225 -8.419 1.00 93.25 134 VAL A O 1
ATOM 1043 N N . THR A 1 135 ? 14.218 -7.327 -8.834 1.00 94.44 135 THR A N 1
ATOM 1044 C CA . THR A 1 135 ? 15.289 -6.716 -9.633 1.00 94.44 135 THR A CA 1
ATOM 1045 C C . THR A 1 135 ? 16.434 -6.156 -8.798 1.00 94.44 135 THR A C 1
ATOM 1047 O O . THR A 1 135 ? 17.531 -5.977 -9.320 1.00 94.44 135 THR A O 1
ATOM 1050 N N . VAL A 1 136 ? 16.208 -5.876 -7.510 1.00 94.31 136 VAL A N 1
ATOM 1051 C CA . VAL A 1 136 ? 17.212 -5.275 -6.628 1.00 94.31 136 VAL A CA 1
ATOM 1052 C C . VAL A 1 136 ? 17.577 -6.261 -5.514 1.00 94.31 136 VAL A C 1
ATOM 1054 O O . VAL A 1 136 ? 16.686 -6.649 -4.755 1.00 94.31 136 VAL A O 1
ATOM 1057 N N . PRO A 1 137 ? 18.867 -6.614 -5.324 1.00 92.81 137 PRO A N 1
ATOM 1058 C CA . PRO A 1 137 ? 19.283 -7.612 -4.329 1.00 92.81 137 PRO A CA 1
ATOM 1059 C C . PRO A 1 137 ? 18.774 -7.338 -2.906 1.00 92.81 137 PRO A C 1
ATOM 1061 O O . PRO A 1 137 ? 18.352 -8.245 -2.195 1.00 92.81 137 PRO A O 1
ATOM 1064 N N . HIS A 1 138 ? 18.755 -6.068 -2.497 1.00 92.69 138 HIS A N 1
ATOM 1065 C CA . HIS A 1 138 ? 18.281 -5.636 -1.179 1.00 92.69 138 HIS A CA 1
ATOM 1066 C C . HIS A 1 138 ? 16.804 -5.197 -1.170 1.00 92.69 138 HIS A C 1
ATOM 1068 O O . HIS A 1 138 ? 16.298 -4.764 -0.133 1.00 92.69 138 HIS A O 1
ATOM 1074 N N . GLY A 1 139 ? 16.087 -5.297 -2.294 1.00 92.25 139 GLY A N 1
ATOM 1075 C CA . GLY A 1 139 ? 14.719 -4.791 -2.428 1.00 92.25 139 GLY A CA 1
ATOM 1076 C C . GLY A 1 139 ? 13.733 -5.490 -1.496 1.00 92.25 139 GLY A C 1
ATOM 1077 O O . GLY A 1 139 ? 12.945 -4.830 -0.817 1.00 92.25 139 GLY A O 1
ATOM 1078 N N . ARG A 1 140 ? 13.842 -6.818 -1.368 1.00 93.69 140 ARG A N 1
ATOM 1079 C CA . ARG A 1 140 ? 13.036 -7.598 -0.416 1.00 93.69 140 ARG A CA 1
ATOM 1080 C C . ARG A 1 140 ? 13.302 -7.202 1.034 1.00 93.69 140 ARG A C 1
ATOM 1082 O O . ARG A 1 140 ? 12.356 -7.068 1.811 1.00 93.69 140 ARG A O 1
ATOM 1089 N N . PHE A 1 141 ? 14.568 -6.991 1.395 1.00 94.00 141 PHE A N 1
ATOM 1090 C CA . PHE A 1 141 ? 14.942 -6.547 2.738 1.00 94.00 141 PHE A CA 1
ATOM 1091 C C . PHE A 1 141 ? 14.369 -5.157 3.039 1.00 94.00 141 PHE A C 1
ATOM 1093 O O . PHE A 1 141 ? 13.738 -4.976 4.078 1.00 94.00 141 PHE A O 1
ATOM 1100 N N . MET A 1 142 ? 14.495 -4.209 2.104 1.00 94.12 142 MET A N 1
ATOM 1101 C CA . MET A 1 142 ? 13.925 -2.865 2.245 1.00 94.12 142 MET A CA 1
ATOM 1102 C C . MET A 1 142 ? 12.407 -2.901 2.408 1.00 94.12 142 MET A C 1
ATOM 1104 O O . MET A 1 142 ? 11.891 -2.341 3.369 1.00 94.12 142 MET A O 1
ATOM 1108 N N . ALA A 1 143 ? 11.681 -3.597 1.531 1.00 94.50 143 ALA A N 1
ATOM 1109 C CA . ALA A 1 143 ? 10.227 -3.688 1.639 1.00 94.50 143 ALA A CA 1
ATOM 1110 C C . ALA A 1 143 ? 9.785 -4.345 2.953 1.00 94.50 143 ALA A C 1
ATOM 1112 O O . ALA A 1 143 ? 8.886 -3.834 3.614 1.00 94.50 143 ALA A O 1
ATOM 1113 N N . THR A 1 144 ? 10.455 -5.424 3.374 1.00 94.00 144 THR A N 1
ATOM 1114 C CA . THR A 1 144 ? 10.180 -6.089 4.659 1.00 94.00 144 THR A CA 1
ATOM 1115 C C . THR A 1 144 ? 10.425 -5.148 5.831 1.00 94.00 144 THR A C 1
ATOM 1117 O O . THR A 1 144 ? 9.588 -5.055 6.725 1.00 94.00 144 THR A O 1
ATOM 1120 N N . ARG A 1 145 ? 11.545 -4.411 5.820 1.00 92.94 145 ARG A N 1
ATOM 1121 C CA . ARG A 1 145 ? 11.846 -3.410 6.844 1.00 92.94 145 ARG A CA 1
ATOM 1122 C C . ARG A 1 145 ? 10.748 -2.358 6.880 1.00 92.94 145 ARG A C 1
ATOM 1124 O O . ARG A 1 145 ? 10.183 -2.155 7.937 1.00 92.94 145 ARG A O 1
ATOM 1131 N N . LEU A 1 146 ? 10.393 -1.742 5.754 1.00 93.62 146 LEU A N 1
ATOM 1132 C CA . LEU A 1 146 ? 9.374 -0.688 5.710 1.00 93.62 146 LEU A CA 1
ATOM 1133 C C . LEU A 1 146 ? 7.988 -1.177 6.153 1.00 93.62 146 LEU A C 1
ATOM 1135 O O . LEU A 1 146 ? 7.329 -0.508 6.943 1.00 93.62 146 LEU A O 1
ATOM 1139 N N . ILE A 1 147 ? 7.568 -2.362 5.705 1.00 93.06 147 ILE A N 1
ATOM 1140 C CA . ILE A 1 147 ? 6.295 -2.978 6.106 1.00 93.06 147 ILE A CA 1
ATOM 1141 C C . ILE A 1 147 ? 6.306 -3.355 7.594 1.00 93.06 147 ILE A C 1
ATOM 1143 O O . ILE A 1 147 ? 5.254 -3.347 8.234 1.00 93.06 147 ILE A O 1
ATOM 1147 N N . SER A 1 148 ? 7.476 -3.597 8.196 1.00 91.00 148 SER A N 1
ATOM 1148 C CA . SER A 1 148 ? 7.557 -3.902 9.624 1.00 91.00 148 SER A CA 1
ATOM 1149 C C . SER A 1 148 ? 7.129 -2.745 10.522 1.00 91.00 148 SER A C 1
ATOM 1151 O O . SER A 1 148 ? 6.921 -2.982 11.708 1.00 91.00 148 SER A O 1
ATOM 1153 N N . LYS A 1 149 ? 6.949 -1.524 9.988 1.00 88.25 149 LYS A N 1
ATOM 1154 C CA . LYS A 1 149 ? 6.262 -0.425 10.696 1.00 88.25 149 LYS A CA 1
ATOM 1155 C C . LYS A 1 149 ? 4.862 -0.823 11.151 1.00 88.25 149 LYS A C 1
ATOM 1157 O O . LYS A 1 149 ? 4.394 -0.326 12.160 1.00 88.25 149 LYS A O 1
ATOM 1162 N N . PHE A 1 150 ? 4.228 -1.738 10.426 1.00 86.19 150 PHE A N 1
ATOM 1163 C CA . PHE A 1 150 ? 2.935 -2.306 10.774 1.00 86.19 150 PHE A CA 1
ATOM 1164 C C . PHE A 1 150 ? 3.078 -3.597 11.562 1.00 86.19 150 PHE A C 1
ATOM 1166 O O . PHE A 1 150 ? 2.444 -3.768 12.595 1.00 86.19 150 PHE A O 1
ATOM 1173 N N . THR A 1 151 ? 3.922 -4.509 11.078 1.00 83.44 151 THR A N 1
ATOM 1174 C CA . THR A 1 151 ? 3.922 -5.889 11.575 1.00 83.44 151 THR A CA 1
ATOM 1175 C C . THR A 1 151 ? 4.758 -6.105 12.834 1.00 83.44 151 THR A C 1
ATOM 1177 O O . THR A 1 151 ? 4.649 -7.160 13.456 1.00 83.44 151 THR A O 1
ATOM 1180 N N . ALA A 1 152 ? 5.656 -5.174 13.162 1.00 83.38 152 ALA A N 1
ATOM 1181 C CA . ALA A 1 152 ? 6.585 -5.268 14.287 1.00 83.38 152 ALA A CA 1
ATOM 1182 C C . ALA A 1 152 ? 6.942 -3.864 14.806 1.00 83.38 152 ALA A C 1
ATOM 1184 O O . ALA A 1 152 ? 8.096 -3.431 14.727 1.00 83.38 152 ALA A O 1
ATOM 1185 N N . VAL A 1 153 ? 5.921 -3.144 15.284 1.00 80.69 153 VAL A N 1
ATOM 1186 C CA . VAL A 1 153 ? 6.021 -1.768 15.810 1.00 80.69 153 VAL A CA 1
ATOM 1187 C C . VAL A 1 153 ? 7.058 -1.672 16.936 1.00 80.69 153 VAL A C 1
ATOM 1189 O O . VAL A 1 153 ? 7.831 -0.723 16.989 1.00 80.69 153 VAL A O 1
ATOM 1192 N N . ASP A 1 154 ? 7.149 -2.708 17.772 1.00 80.50 154 ASP A N 1
ATOM 1193 C CA . ASP A 1 154 ? 8.096 -2.859 18.885 1.00 80.50 154 ASP A CA 1
ATOM 1194 C C . ASP A 1 154 ? 9.573 -2.801 18.466 1.00 80.50 154 ASP A C 1
ATOM 1196 O O . ASP A 1 154 ? 10.442 -2.479 19.272 1.00 80.50 154 ASP A O 1
ATOM 1200 N N . ARG A 1 155 ? 9.874 -3.107 17.200 1.00 81.19 155 ARG A N 1
ATOM 1201 C CA . ARG A 1 155 ? 11.245 -3.121 16.668 1.00 81.19 155 ARG A CA 1
ATOM 1202 C C . ARG A 1 155 ? 11.694 -1.775 16.113 1.00 81.19 155 ARG A C 1
ATOM 1204 O O . ARG A 1 155 ? 12.836 -1.660 15.655 1.00 81.19 155 ARG A O 1
ATOM 1211 N N . TRP A 1 156 ? 10.800 -0.793 16.066 1.00 79.00 156 TRP A N 1
ATOM 1212 C CA . TRP A 1 156 ? 11.124 0.540 15.586 1.00 79.00 156 TRP A CA 1
ATOM 1213 C C . TRP A 1 156 ? 11.614 1.410 16.732 1.00 79.00 156 TRP A C 1
ATOM 1215 O O . TRP A 1 156 ? 11.024 1.453 17.807 1.00 79.00 156 TRP A O 1
ATOM 1225 N N . TYR A 1 157 ? 12.727 2.096 16.483 1.00 77.50 157 TYR A N 1
ATOM 1226 C CA . TYR A 1 157 ? 13.281 3.048 17.429 1.00 77.50 157 TYR A CA 1
ATOM 1227 C C . TYR A 1 157 ? 12.272 4.177 17.642 1.00 77.50 157 TYR A C 1
ATOM 1229 O O . TYR A 1 157 ? 11.850 4.820 16.680 1.00 77.50 157 TYR A O 1
ATOM 1237 N N . THR A 1 158 ? 11.883 4.387 18.896 1.00 76.88 158 THR A N 1
ATOM 1238 C CA . THR A 1 158 ? 11.128 5.572 19.297 1.00 76.88 158 THR A CA 1
ATOM 1239 C C . THR A 1 158 ? 12.157 6.668 19.553 1.00 76.88 158 THR A C 1
ATOM 1241 O O . THR A 1 158 ? 13.038 6.439 20.384 1.00 76.88 158 THR A O 1
ATOM 1244 N N . PRO A 1 159 ? 12.118 7.799 18.826 1.00 73.31 159 PRO A N 1
ATOM 1245 C CA . PRO A 1 159 ? 13.012 8.914 19.100 1.00 73.31 159 PRO A CA 1
ATOM 1246 C C . PRO A 1 159 ? 12.916 9.303 20.572 1.00 73.31 159 PRO A C 1
ATOM 1248 O O . PRO A 1 159 ? 11.816 9.506 21.082 1.00 73.31 159 PRO A O 1
ATOM 1251 N N . THR A 1 160 ? 14.057 9.351 21.253 1.00 69.75 160 THR A N 1
ATOM 1252 C CA . THR A 1 160 ? 14.130 9.958 22.581 1.00 69.75 160 THR A CA 1
ATOM 1253 C C . THR A 1 160 ? 13.959 11.467 22.401 1.00 69.75 160 THR A C 1
ATOM 1255 O O . THR A 1 160 ? 14.656 12.042 21.564 1.00 69.75 160 THR A O 1
ATOM 1258 N N . GLU A 1 161 ? 13.006 12.065 23.121 1.00 57.50 161 GLU A N 1
ATOM 1259 C CA . GLU A 1 161 ? 12.798 13.525 23.166 1.00 57.50 161 GLU A CA 1
ATOM 1260 C C . GLU A 1 161 ? 14.001 14.271 23.757 1.00 57.50 161 GLU A C 1
ATOM 1262 O O . GLU A 1 161 ? 14.663 13.713 24.667 1.00 57.50 161 GLU A O 1
#

Sequence (161 aa):
MNSSKLAQHIKNLRATSRTTSRGQLRAVESLLFWGTAADKNYLPYLKGCVGSYTTHLALDTIKTITQVQMRCAKKGISRLVSTSIPLLKMLLDWDKRATPSLDNYAGSYFTIPALKKGGPDIEVVFIKPLAHLVTVPHGRFMATRLISKFTAVDRWYTPTE

Foldseek 3Di:
DDPPVVVVVVVVVVVVVVVPPDDDPPPQQEEEEEEAPQLVVLVVLVCLQQPSHHYDYHHDQDDDPVVVLVVCVVVVHQEYEYQHQVVVCRQVVNPDPDRDDLVVQQLPWGWAQHPDVPRHIRIYGYHHRSVCSPPPPCRSVSSSVSSCVPVPVVPDDDDDD

Organism: NCBI:txid412755

pLDDT: mean 85.0, std 14.68, range [36.66, 96.75]

Radius of gyration: 20.24 Å; chains: 1; bounding box: 36×38×70 Å

Secondary structure (DSSP, 8-state):
--HHHHHHHHHHHHHHHHHTSS-------EEEEE--GGGGGGHHHHTTTSTTPEEEEE-SPP--HHHHHHHHHHHT--EEEE--HHHHHHHTT---SSPPPHHHHTT-EEEE--SSTTSPPEEEEE---TTHHHHSTTHHHHHHHHHHHHH-GGGSPPPP-